Protein AF-A0A2T4CX45-F1 (afdb_monomer_lite)

Secondary structure (DSSP, 8-state):
-EEEEEE-B-TTTBTTTT--SHHHHHHHHT-S----BPBSEEEEESSSSSEEEE---TTHHHHHHH-GGG---SSSS--SEEEEE-S---HHHHTHHHHTTT-SS-EEEEE-HHHHHHHHTTS-HHHHHHTTT-EEEEEPPSS---B--TTSTT--B-

pLDDT: mean 98.05, std 1.22, range [88.88, 98.88]

Sequence (158 aa):
MHIHVMGSGAGGGFPQWNCNCNNCKGVREGTVKASRRTQSSIAISSDGVDWILFNASPDIKKQMDDFPALQPAREVRDTAIKAILITDAQIDHVTGLLTLREHNKPWDIYCTEAVHDDLTTGFPVFNILGHFRGINWHEIKTDLESFTIPAAPGLIFT

Organism: NCBI:txid624146

InterPro domains:
  IPR001279 Metallo-beta-lactamase [PF12706] (51-151)
  IPR011842 Coenzyme PQQ biosynthesis protein B [MF_00653] (1-158)
  IPR036866 Ribonuclease Z/Hydroxyacylglutathione hydrolase-like [G3DSA:3.60.15.10] (1-158)
  IPR036866 Ribonuclease Z/Hydroxyacylglutathione hydrolase-like [SSF56281] (1-151)

Foldseek 3Di:
DDKAWLWDAAPQWAPRPPDCPPRNVCVVVVNDPDDTTAHGKMWDAQPLQATEIEFQFPCNVVSCVVPVSQPPPPDPDDGSYQAYEYEAQDCGRHVNLVVVLQHPAAHAYEEAPVNCVCCCPVVVVQVVSVVGRGHDYDHDDPPPDWDDDPRHPPDIHD

Structure (mmCIF, N/CA/C/O backbone):
data_AF-A0A2T4CX45-F1
#
_entry.id   AF-A0A2T4CX45-F1
#
loop_
_atom_site.group_PDB
_atom_site.id
_atom_site.type_symbol
_atom_site.label_atom_id
_atom_site.label_alt_id
_atom_site.label_comp_id
_atom_site.label_asym_id
_atom_site.label_entity_id
_atom_site.label_seq_id
_atom_site.pdbx_PDB_ins_code
_atom_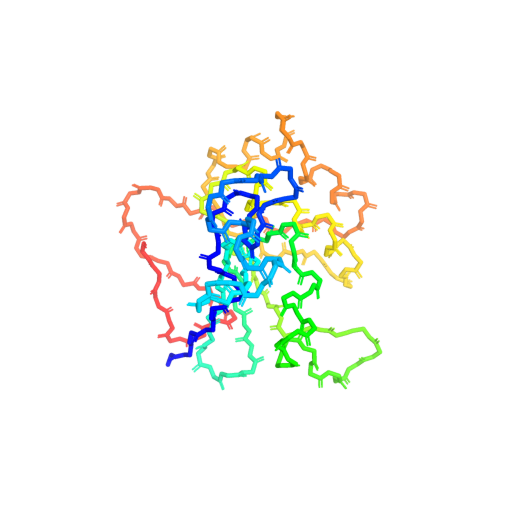site.Cartn_x
_atom_site.Cartn_y
_atom_site.Cartn_z
_atom_site.occupancy
_atom_site.B_iso_or_equiv
_atom_site.auth_seq_id
_atom_site.auth_comp_id
_atom_site.auth_asym_id
_atom_site.auth_atom_id
_atom_site.pdbx_PDB_model_num
ATOM 1 N N . MET A 1 1 ? -11.058 -13.580 -6.869 1.00 95.00 1 MET A N 1
ATOM 2 C CA . MET A 1 1 ? -10.428 -12.295 -6.502 1.00 95.00 1 MET A CA 1
ATOM 3 C C . MET A 1 1 ? -10.758 -11.990 -5.055 1.00 95.00 1 MET A C 1
ATOM 5 O O . MET A 1 1 ? -11.932 -11.874 -4.716 1.00 95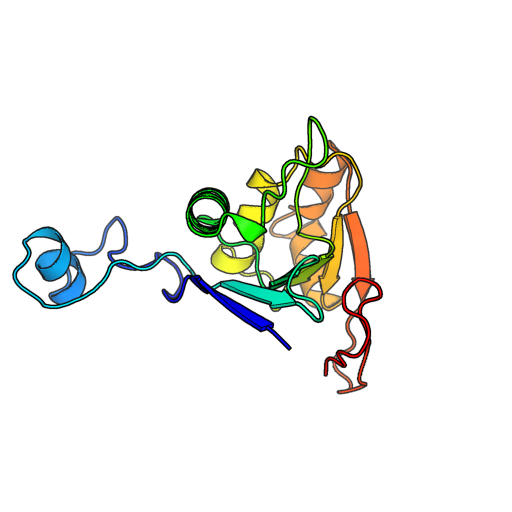.00 1 MET A O 1
ATOM 9 N N . HIS A 1 2 ? -9.729 -11.891 -4.223 1.00 98.12 2 HIS A N 1
ATOM 10 C CA . HIS A 1 2 ? -9.815 -11.485 -2.827 1.00 98.12 2 HIS A CA 1
ATOM 11 C C . HIS A 1 2 ? -9.322 -10.049 -2.697 1.00 98.12 2 HIS A C 1
ATOM 13 O O . HIS A 1 2 ? -8.316 -9.691 -3.304 1.00 98.12 2 HIS A O 1
ATOM 19 N N . ILE A 1 3 ? -10.023 -9.247 -1.900 1.00 98.44 3 ILE A N 1
ATOM 20 C CA . ILE A 1 3 ? -9.623 -7.882 -1.562 1.00 98.44 3 ILE A CA 1
ATOM 21 C C . ILE A 1 3 ? -9.683 -7.762 -0.044 1.00 98.44 3 ILE A C 1
ATOM 23 O O . ILE A 1 3 ? -10.710 -8.065 0.565 1.00 98.44 3 ILE A O 1
ATOM 27 N N . HIS A 1 4 ? -8.587 -7.317 0.556 1.00 98.69 4 HIS A N 1
ATOM 28 C CA . HIS A 1 4 ? -8.503 -7.005 1.972 1.00 98.69 4 HIS A CA 1
ATOM 29 C C . HIS A 1 4 ? -8.200 -5.518 2.150 1.00 98.69 4 HIS A C 1
ATOM 31 O O . HIS A 1 4 ? -7.247 -4.997 1.574 1.00 98.69 4 HIS A O 1
ATOM 37 N N . VAL A 1 5 ? -9.004 -4.829 2.958 1.00 98.81 5 VAL A N 1
ATOM 38 C CA . VAL A 1 5 ? -8.773 -3.420 3.294 1.00 98.81 5 VAL A CA 1
ATOM 39 C C . VAL A 1 5 ? -7.808 -3.356 4.474 1.00 98.81 5 VAL A C 1
ATOM 41 O O . VAL A 1 5 ? -8.224 -3.542 5.614 1.00 98.81 5 VAL A O 1
ATOM 44 N N . MET A 1 6 ? -6.532 -3.087 4.191 1.00 98.62 6 MET A N 1
ATOM 45 C CA . MET A 1 6 ? -5.471 -2.975 5.201 1.00 98.62 6 MET A CA 1
ATOM 46 C C . MET A 1 6 ? -5.653 -1.713 6.057 1.00 98.62 6 MET A C 1
ATOM 48 O O . MET A 1 6 ? -5.415 -1.716 7.265 1.00 98.62 6 MET A O 1
ATOM 52 N N . GLY A 1 7 ? -6.100 -0.624 5.429 1.00 98.69 7 GLY A N 1
ATOM 53 C CA . GLY A 1 7 ? -6.413 0.635 6.090 1.00 98.69 7 GLY A CA 1
ATOM 54 C C . GLY A 1 7 ? -7.388 1.477 5.280 1.00 98.69 7 GLY A C 1
ATOM 55 O O . GLY A 1 7 ? -7.509 1.336 4.067 1.00 98.69 7 GLY A O 1
ATOM 56 N N . SER A 1 8 ? -8.142 2.324 5.977 1.00 98.69 8 SER A N 1
ATOM 57 C CA . SER A 1 8 ? -9.267 3.081 5.399 1.00 98.69 8 SER A CA 1
ATOM 58 C C . SER A 1 8 ? -9.367 4.525 5.899 1.00 98.69 8 SER A C 1
ATOM 60 O O . SER A 1 8 ? -10.376 5.191 5.677 1.00 98.69 8 SER A O 1
ATOM 62 N N . GLY A 1 9 ? -8.350 5.015 6.609 1.00 98.19 9 GLY A N 1
ATOM 63 C CA . GLY A 1 9 ? -8.168 6.439 6.877 1.00 98.19 9 GLY A CA 1
ATOM 64 C C . GLY A 1 9 ? -7.400 7.109 5.737 1.00 98.19 9 GLY A C 1
ATOM 65 O O . GLY A 1 9 ? -6.587 6.468 5.082 1.00 98.19 9 GLY A O 1
ATOM 66 N N . ALA A 1 10 ? -7.630 8.400 5.513 1.00 97.81 10 ALA A N 1
ATOM 67 C CA . ALA A 1 10 ? -6.748 9.214 4.671 1.00 97.81 10 ALA A CA 1
ATOM 68 C C . ALA A 1 10 ? -5.400 9.471 5.384 1.00 97.81 10 ALA A C 1
ATOM 70 O O . ALA A 1 10 ? -5.151 8.909 6.457 1.00 97.81 10 ALA A O 1
ATOM 71 N N . GLY A 1 11 ? -4.556 10.349 4.834 1.00 97.88 11 GLY A N 1
ATOM 72 C CA . GLY A 1 11 ? -3.347 10.831 5.502 1.00 97.88 11 GLY A CA 1
ATOM 73 C C . GLY A 1 11 ? -3.604 11.243 6.959 1.00 97.88 11 GLY A C 1
ATOM 74 O O . GLY A 1 11 ? -4.532 11.994 7.259 1.00 97.88 11 GLY A O 1
ATOM 75 N N . GLY A 1 12 ? -2.801 10.701 7.879 1.00 97.75 12 GLY A N 1
ATOM 76 C CA . GLY A 1 12 ? -2.940 10.896 9.326 1.00 97.75 12 GLY A CA 1
ATOM 77 C C . GLY A 1 12 ? -3.814 9.866 10.052 1.00 97.75 12 GLY A C 1
ATOM 78 O O . GLY A 1 12 ? -3.738 9.788 11.280 1.00 97.75 12 GLY A O 1
ATOM 79 N N . GLY A 1 13 ? -4.603 9.061 9.333 1.00 98.50 13 GLY A N 1
ATOM 80 C CA . GLY A 1 13 ? -5.438 8.007 9.910 1.00 98.50 13 GLY A CA 1
ATOM 81 C C . GLY A 1 13 ? -6.607 8.535 10.752 1.00 98.50 13 GLY A C 1
ATOM 82 O O . GLY A 1 13 ? -6.997 9.702 10.688 1.00 98.50 13 GLY A O 1
ATOM 83 N N . PHE A 1 14 ? -7.210 7.658 11.557 1.00 98.69 14 PHE A N 1
ATOM 84 C CA . PHE A 1 14 ? -8.294 8.030 12.465 1.00 98.69 14 PHE A CA 1
ATOM 85 C C . PHE A 1 14 ? -8.231 7.248 13.791 1.00 98.69 14 PHE A C 1
ATOM 87 O O . PHE A 1 14 ? -8.358 6.024 13.784 1.00 98.69 14 PHE A O 1
ATOM 94 N N . PRO A 1 15 ? -8.119 7.916 14.953 1.00 98.44 15 PRO A N 1
ATOM 95 C CA . PRO A 1 15 ? -7.930 9.356 15.123 1.00 98.44 15 PRO A CA 1
ATOM 96 C C . PRO A 1 15 ? -6.533 9.806 14.674 1.00 98.44 15 PRO A C 1
ATOM 98 O O . PRO A 1 15 ? -5.548 9.151 14.999 1.00 98.44 15 PRO A O 1
ATOM 101 N N . GLN A 1 16 ? -6.442 10.960 14.011 1.00 98.75 16 GLN A N 1
ATOM 102 C CA . GLN A 1 16 ? -5.149 11.549 13.662 1.00 98.75 16 GLN A CA 1
ATOM 103 C C . GLN A 1 16 ? -4.416 12.045 14.914 1.00 98.75 16 GLN A C 1
ATOM 105 O O . GLN A 1 16 ? -5.033 12.629 15.811 1.00 98.75 16 GLN A O 1
ATOM 110 N N . TRP A 1 17 ? -3.099 11.824 14.967 1.00 98.56 17 TRP A N 1
ATOM 111 C CA . TRP A 1 17 ? -2.268 11.980 16.171 1.00 98.56 17 TRP A CA 1
ATOM 112 C C . TRP A 1 17 ? -2.435 13.332 16.888 1.00 98.56 17 TRP A C 1
ATOM 114 O O . TRP A 1 17 ? -2.555 13.357 18.111 1.00 98.56 17 TRP A O 1
ATOM 124 N N . ASN A 1 18 ? -2.534 14.433 16.137 1.00 98.56 18 ASN A N 1
ATOM 125 C CA . ASN A 1 18 ? -2.670 15.803 16.647 1.00 98.56 18 ASN A CA 1
ATOM 126 C C . ASN A 1 18 ? -4.076 16.411 16.483 1.00 98.56 18 ASN A C 1
ATOM 128 O O . ASN A 1 18 ? -4.264 17.600 16.733 1.00 98.56 18 ASN A O 1
ATOM 132 N N . CYS A 1 19 ? -5.074 15.637 16.051 1.00 98.75 19 CYS A N 1
ATOM 133 C CA . CYS A 1 19 ? -6.413 16.162 15.791 1.00 98.75 19 CYS A CA 1
ATOM 134 C C . CYS A 1 19 ? -7.334 15.998 17.006 1.00 98.75 19 CYS A C 1
ATOM 136 O O . CYS A 1 19 ? -7.463 14.898 17.543 1.00 98.75 19 CYS A O 1
ATOM 138 N N . ASN A 1 20 ? -8.034 17.067 17.398 1.00 98.62 20 ASN A N 1
ATOM 139 C CA . ASN A 1 20 ? -9.053 17.071 18.458 1.00 98.62 20 ASN A CA 1
ATOM 140 C C . ASN A 1 20 ? -10.441 17.495 17.952 1.00 98.62 20 ASN A C 1
ATOM 142 O O . ASN A 1 20 ? -11.266 17.966 18.732 1.00 98.62 20 ASN A O 1
ATOM 146 N N . CYS A 1 21 ? -10.722 17.326 16.655 1.00 98.69 21 CYS A N 1
ATOM 147 C CA . CYS A 1 21 ? -12.080 17.506 16.139 1.00 98.69 21 CYS A CA 1
ATOM 148 C C . CYS A 1 21 ? -13.062 16.541 16.830 1.00 98.69 21 CYS A C 1
ATOM 150 O O . CYS A 1 21 ? -12.643 15.543 17.425 1.00 98.69 21 CYS A O 1
ATOM 152 N N . ASN A 1 22 ? -14.367 16.795 16.700 1.00 98.56 22 ASN A N 1
ATOM 153 C CA . ASN A 1 22 ? -15.416 16.013 17.370 1.00 98.56 22 ASN A CA 1
ATOM 154 C C . ASN A 1 22 ? -15.257 14.494 17.183 1.00 98.56 22 ASN A C 1
ATOM 156 O O . ASN A 1 22 ? -15.386 13.746 18.147 1.00 98.56 22 ASN A O 1
ATOM 160 N N . ASN A 1 23 ? -14.886 14.037 15.983 1.00 98.62 23 ASN A N 1
ATOM 161 C CA . ASN A 1 23 ? -14.686 12.612 15.713 1.00 98.62 23 ASN A CA 1
ATOM 162 C C . ASN A 1 23 ? -13.445 12.051 16.426 1.00 98.62 23 ASN A C 1
ATOM 164 O O . ASN A 1 23 ? -13.521 11.000 17.059 1.00 98.62 23 ASN A O 1
ATOM 168 N N . CYS A 1 24 ? -12.296 12.735 16.336 1.00 98.75 24 CYS A N 1
ATOM 169 C CA . CYS A 1 24 ? -11.043 12.255 16.930 1.00 98.75 24 CYS A CA 1
ATOM 170 C C . CYS A 1 24 ? -11.070 12.325 18.460 1.00 98.75 24 CYS A C 1
ATOM 172 O O . CYS A 1 24 ? -10.635 11.389 19.127 1.00 98.75 24 CYS A O 1
ATOM 174 N N . LYS A 1 25 ? -11.606 13.411 19.029 1.00 98.75 25 LYS A N 1
ATOM 175 C CA . LYS A 1 25 ? -11.834 13.521 20.473 1.00 98.75 25 LYS A CA 1
ATOM 176 C C . LYS A 1 25 ? -12.836 12.461 20.931 1.00 98.75 25 LYS A C 1
ATOM 178 O O . LYS A 1 25 ? -12.538 11.699 21.846 1.00 98.75 25 LYS A O 1
ATOM 183 N N . GLY A 1 26 ? -13.959 12.336 20.227 1.00 98.69 26 GLY A N 1
ATOM 184 C CA . GLY A 1 26 ? -15.014 11.408 20.602 1.00 98.69 26 GLY A CA 1
ATOM 185 C C . GLY A 1 26 ? -14.587 9.943 20.591 1.00 98.69 26 GLY A C 1
ATOM 186 O O . GLY A 1 26 ? -14.957 9.198 21.493 1.00 98.69 26 GLY A O 1
ATOM 187 N N . VAL A 1 27 ? -13.774 9.507 19.618 1.00 98.56 27 VAL A N 1
ATOM 188 C CA . VAL A 1 27 ? -13.287 8.113 19.583 1.00 98.56 27 VAL A CA 1
ATOM 189 C C . VAL A 1 27 ? -12.232 7.839 20.662 1.00 98.56 27 VAL A C 1
ATOM 191 O O . VAL A 1 27 ? -12.070 6.696 21.084 1.00 98.56 27 VAL A O 1
ATOM 194 N N . ARG A 1 28 ? -11.511 8.870 21.132 1.00 98.44 28 ARG A N 1
ATOM 195 C CA . ARG A 1 28 ? -10.610 8.745 22.290 1.00 98.44 28 ARG A CA 1
ATOM 196 C C . ARG A 1 28 ? -11.387 8.655 23.601 1.00 98.44 28 ARG A C 1
ATOM 198 O O . ARG A 1 28 ? -11.035 7.835 24.438 1.00 98.44 28 ARG A O 1
ATOM 205 N N . GLU A 1 29 ? -12.427 9.469 23.759 1.00 98.44 29 GLU A N 1
ATOM 206 C CA . GLU A 1 29 ? -13.255 9.531 24.973 1.00 98.44 29 GLU A CA 1
ATOM 207 C C . GLU A 1 29 ? -14.355 8.458 25.020 1.00 98.44 29 GLU A C 1
ATOM 209 O O . GLU A 1 29 ? -15.023 8.304 26.038 1.00 98.44 29 GLU A O 1
ATOM 214 N N . GLY A 1 30 ? -14.570 7.719 23.928 1.00 98.31 30 GLY A N 1
ATOM 215 C CA . GLY A 1 30 ? -15.641 6.725 23.825 1.00 98.31 30 GLY A CA 1
ATOM 216 C C . GLY A 1 30 ? -17.044 7.332 23.698 1.00 98.31 30 GLY A C 1
ATOM 217 O O . GLY A 1 30 ? -18.030 6.644 23.945 1.00 98.31 30 GLY A O 1
ATOM 218 N N . THR A 1 31 ? -17.154 8.606 23.312 1.00 98.62 31 THR A N 1
ATOM 219 C CA . THR A 1 31 ? -18.431 9.337 23.212 1.00 98.62 31 THR A CA 1
ATOM 220 C C . THR A 1 31 ? -19.073 9.272 21.825 1.00 98.62 31 THR A C 1
ATOM 222 O O . THR A 1 31 ? -20.220 9.683 21.659 1.00 98.62 31 THR A O 1
ATOM 225 N N . VAL A 1 32 ? -18.374 8.721 20.826 1.00 98.31 32 VAL A N 1
ATOM 226 C CA . VAL A 1 32 ? -18.924 8.450 19.487 1.00 98.31 32 VAL A CA 1
ATOM 227 C C . VAL A 1 32 ? -18.780 6.975 19.124 1.00 98.31 32 VAL A C 1
ATOM 229 O O . VAL A 1 32 ? -17.775 6.335 19.435 1.00 98.31 32 VAL A O 1
ATOM 232 N N . LYS A 1 33 ? -19.764 6.435 18.399 1.00 98.25 33 LYS A N 1
ATOM 233 C CA . LYS A 1 33 ? -19.713 5.075 17.848 1.00 98.25 33 LYS A CA 1
ATOM 234 C C . LYS A 1 33 ? -18.897 5.063 16.551 1.00 98.25 33 LYS A C 1
ATOM 236 O O . LYS A 1 33 ? -19.456 5.123 15.459 1.00 98.25 33 LYS A O 1
ATOM 241 N N . ALA A 1 34 ? -17.575 4.998 16.676 1.00 97.88 34 ALA A N 1
ATOM 242 C CA . ALA A 1 34 ? -16.652 4.938 15.545 1.00 97.88 34 ALA A CA 1
ATOM 243 C C . ALA A 1 34 ? -15.509 3.941 15.795 1.00 97.88 34 ALA A C 1
ATOM 245 O O . ALA A 1 34 ? -15.160 3.648 16.935 1.00 97.88 34 ALA A O 1
ATOM 246 N N . SER A 1 35 ? -14.906 3.446 14.716 1.00 98.00 35 SER A N 1
ATOM 247 C CA . SER A 1 35 ? -13.762 2.523 14.754 1.00 98.00 35 SER A CA 1
ATOM 248 C C . SER A 1 35 ? -12.497 3.229 14.290 1.00 98.00 35 SER A C 1
ATOM 250 O O . SER A 1 35 ? -12.539 3.972 13.308 1.00 98.00 35 SER A O 1
ATOM 252 N N . ARG A 1 36 ? -11.376 2.977 14.969 1.00 98.38 36 ARG A N 1
ATOM 253 C CA . ARG A 1 36 ? -10.057 3.487 14.574 1.00 98.38 36 ARG A CA 1
ATOM 254 C C . ARG A 1 36 ? -9.638 2.909 13.218 1.00 98.38 36 ARG A C 1
ATOM 256 O O . ARG A 1 36 ? -10.026 1.789 12.895 1.00 98.38 36 ARG A O 1
ATOM 263 N N . ARG A 1 37 ? -8.879 3.670 12.429 1.00 98.75 37 ARG A N 1
ATOM 264 C CA . ARG A 1 37 ? -8.428 3.305 11.080 1.00 98.75 37 ARG A CA 1
ATOM 265 C C . ARG A 1 37 ? -6.983 3.734 10.866 1.00 98.75 37 ARG A C 1
ATOM 267 O O . ARG A 1 37 ? -6.639 4.885 11.131 1.00 98.75 37 ARG A O 1
ATOM 274 N N . THR A 1 38 ? -6.185 2.808 10.359 1.00 98.81 38 THR A N 1
ATOM 275 C CA . THR A 1 38 ? -4.877 3.069 9.751 1.00 98.81 38 THR A CA 1
ATOM 276 C C . THR A 1 38 ? -5.050 3.729 8.381 1.00 98.81 38 THR A C 1
ATOM 278 O O . THR A 1 38 ? -6.155 3.736 7.822 1.00 98.81 38 THR A O 1
ATOM 281 N N . GLN A 1 39 ? -3.970 4.303 7.864 1.00 98.88 39 GLN A N 1
ATOM 282 C CA . GLN A 1 39 ? -3.914 4.998 6.581 1.00 98.88 39 GLN A CA 1
ATOM 283 C C . GLN A 1 39 ? -4.173 4.069 5.384 1.00 98.88 39 GLN A C 1
ATOM 285 O O . GLN A 1 39 ? -3.999 2.855 5.466 1.00 98.88 39 GLN A O 1
ATOM 290 N N . SER A 1 40 ? -4.637 4.653 4.282 1.00 98.69 40 SER A N 1
ATOM 291 C CA . SER A 1 40 ? -5.175 3.958 3.112 1.00 98.69 40 SER A CA 1
ATOM 292 C C . SER A 1 40 ? -4.191 2.938 2.526 1.00 98.69 40 SER A C 1
ATOM 294 O O . SER A 1 40 ? -3.037 3.255 2.238 1.00 98.69 40 SER A O 1
ATOM 296 N N . SER A 1 41 ? -4.655 1.693 2.399 1.00 98.88 41 SER A N 1
ATOM 297 C CA . SER A 1 41 ? -3.956 0.597 1.725 1.00 98.88 41 SER A CA 1
ATOM 298 C C . SER A 1 41 ? -4.912 -0.586 1.553 1.00 98.88 41 SER A C 1
ATOM 300 O O . SER A 1 41 ? -5.793 -0.818 2.393 1.00 98.88 41 SER A O 1
ATOM 302 N N . ILE A 1 42 ? -4.735 -1.357 0.481 1.00 98.88 42 ILE A N 1
ATOM 303 C CA . ILE A 1 42 ? -5.435 -2.629 0.269 1.00 98.88 42 ILE A CA 1
ATOM 304 C C . ILE A 1 42 ? -4.443 -3.719 -0.133 1.00 98.88 42 ILE A C 1
ATOM 306 O O . ILE A 1 42 ? -3.372 -3.437 -0.662 1.00 98.88 42 ILE A O 1
ATOM 310 N N . ALA A 1 43 ? -4.817 -4.974 0.086 1.00 98.81 43 ALA A N 1
ATOM 311 C CA . ALA A 1 43 ? -4.126 -6.127 -0.468 1.00 98.81 43 ALA A CA 1
ATOM 312 C C . ALA A 1 43 ? -5.091 -6.903 -1.369 1.00 98.81 43 ALA A C 1
ATOM 314 O O . ALA A 1 43 ? -6.240 -7.148 -0.991 1.00 98.81 43 ALA A O 1
ATOM 315 N N . ILE A 1 44 ? -4.633 -7.291 -2.557 1.00 98.56 44 ILE A N 1
ATOM 316 C CA . ILE A 1 44 ? -5.418 -8.069 -3.520 1.00 98.56 44 ILE A CA 1
ATOM 317 C C . ILE A 1 44 ? -4.729 -9.403 -3.767 1.00 98.56 44 ILE A C 1
ATOM 319 O O . ILE A 1 44 ? -3.509 -9.463 -3.881 1.00 98.56 44 ILE A O 1
ATOM 323 N N . SER A 1 45 ? -5.510 -10.472 -3.875 1.00 98.56 45 SER A N 1
ATOM 324 C CA . SER A 1 45 ? -4.995 -11.798 -4.198 1.00 98.56 45 SER A CA 1
ATOM 325 C C . SER A 1 45 ? -5.906 -12.538 -5.176 1.00 98.56 45 SER A C 1
ATOM 327 O O . SER A 1 45 ? -7.135 -12.385 -5.169 1.00 98.56 45 SER A O 1
ATOM 329 N N . SER A 1 46 ? -5.294 -13.347 -6.038 1.00 97.94 46 SER A N 1
ATOM 330 C CA . SER A 1 46 ? -6.012 -14.245 -6.947 1.00 97.94 46 SER A CA 1
ATOM 331 C C . SER A 1 46 ? -6.448 -15.543 -6.254 1.00 97.94 46 SER A C 1
ATOM 333 O O . SER A 1 46 ? -7.524 -16.055 -6.563 1.00 97.94 46 SER A O 1
ATOM 335 N N . ASP A 1 47 ? -5.667 -16.005 -5.273 1.00 97.19 47 ASP A N 1
ATOM 336 C CA . ASP A 1 47 ? -5.734 -17.342 -4.669 1.00 97.19 47 ASP A CA 1
ATOM 337 C C . ASP A 1 47 ? -5.863 -17.334 -3.131 1.00 97.19 47 ASP A C 1
ATOM 339 O O . ASP A 1 47 ? -6.048 -18.380 -2.513 1.00 97.19 47 ASP A O 1
ATOM 343 N N . GLY A 1 48 ? -5.782 -16.158 -2.503 1.00 97.50 48 GLY A N 1
ATOM 344 C CA . GLY A 1 48 ? -5.796 -15.976 -1.051 1.00 97.50 48 GLY A CA 1
ATOM 345 C C . GLY A 1 48 ? -4.459 -16.271 -0.361 1.00 97.50 48 GLY A C 1
ATOM 346 O O . GLY A 1 48 ? -4.375 -16.123 0.860 1.00 97.50 48 GLY A O 1
ATOM 347 N N . VAL A 1 49 ? -3.422 -16.658 -1.111 1.00 97.31 49 VAL A N 1
ATOM 348 C CA . VAL A 1 49 ? -2.102 -17.044 -0.594 1.00 97.31 49 VAL A CA 1
ATOM 349 C C . VAL A 1 49 ? -1.063 -15.993 -0.932 1.00 97.31 49 VAL A C 1
ATOM 351 O O . VAL A 1 49 ? -0.355 -15.558 -0.032 1.00 97.31 49 VAL A O 1
ATOM 354 N N . ASP A 1 50 ? -0.987 -15.563 -2.187 1.00 98.19 50 ASP A N 1
ATOM 355 C CA . ASP A 1 50 ? -0.020 -14.567 -2.641 1.00 98.19 50 ASP A CA 1
ATOM 356 C C . ASP A 1 50 ? -0.724 -13.228 -2.887 1.00 98.19 50 ASP A C 1
ATOM 358 O O . ASP A 1 50 ? -1.776 -13.157 -3.530 1.00 98.19 50 ASP A O 1
ATOM 362 N N . TRP A 1 51 ? -0.165 -12.153 -2.327 1.00 98.75 51 TRP A N 1
ATOM 363 C CA . TRP A 1 51 ? -0.836 -10.856 -2.234 1.00 98.75 51 TRP A CA 1
ATOM 364 C C . TRP A 1 51 ? -0.055 -9.752 -2.947 1.00 98.75 51 TRP A C 1
ATOM 366 O O . TRP A 1 51 ? 1.168 -9.651 -2.836 1.00 98.75 51 TRP A O 1
ATOM 376 N N . ILE A 1 52 ? -0.787 -8.886 -3.642 1.00 98.81 52 ILE A N 1
ATOM 377 C CA . ILE A 1 52 ? -0.307 -7.614 -4.178 1.00 98.81 52 ILE A CA 1
ATOM 378 C C . ILE A 1 52 ? -0.732 -6.518 -3.208 1.00 98.81 52 ILE A C 1
ATOM 380 O O . ILE A 1 52 ? -1.927 -6.357 -2.948 1.00 98.81 52 ILE A O 1
ATOM 384 N N . LEU A 1 53 ? 0.234 -5.782 -2.664 1.00 98.88 53 LEU A N 1
ATOM 385 C CA . LEU A 1 53 ? -0.037 -4.639 -1.796 1.00 98.88 53 LEU A CA 1
ATOM 386 C C . LEU A 1 53 ? -0.252 -3.389 -2.651 1.00 98.88 53 LEU A C 1
ATOM 388 O O . LEU A 1 53 ? 0.557 -3.103 -3.524 1.00 98.88 53 LEU A O 1
ATOM 392 N N . PHE A 1 54 ? -1.300 -2.626 -2.373 1.00 98.88 54 PHE A N 1
ATOM 393 C CA . PHE A 1 54 ? -1.541 -1.317 -2.969 1.00 98.88 54 PHE A CA 1
ATOM 394 C C . PHE A 1 54 ? -1.258 -0.257 -1.920 1.00 98.88 54 PHE A C 1
ATOM 396 O O . PHE A 1 54 ? -1.955 -0.214 -0.901 1.00 98.88 54 PHE A O 1
ATOM 403 N N . ASN A 1 55 ? -0.264 0.586 -2.200 1.00 98.88 55 ASN A N 1
ATOM 404 C CA . ASN A 1 55 ? 0.269 1.615 -1.313 1.00 98.88 55 ASN A CA 1
ATOM 405 C C . ASN A 1 55 ? 0.816 1.039 0.008 1.00 98.88 55 ASN A C 1
ATOM 407 O O . ASN A 1 55 ? 0.154 0.308 0.746 1.00 98.88 55 ASN A O 1
ATOM 411 N N . ALA A 1 56 ? 2.057 1.383 0.336 1.00 98.81 56 ALA A N 1
ATOM 412 C CA . ALA A 1 56 ? 2.698 0.997 1.585 1.00 98.81 56 ALA A CA 1
ATOM 413 C C . ALA A 1 56 ? 2.583 2.152 2.587 1.00 98.81 56 ALA A C 1
ATOM 415 O O . ALA A 1 56 ? 3.430 3.046 2.641 1.00 98.81 56 ALA A O 1
ATOM 416 N N . SER A 1 57 ? 1.516 2.135 3.387 1.00 98.81 57 SER A N 1
ATOM 417 C CA . SER A 1 57 ? 1.244 3.213 4.339 1.00 98.81 57 SER A CA 1
ATOM 418 C C . SER A 1 57 ? 2.252 3.269 5.503 1.00 98.81 57 SER A C 1
ATOM 420 O O . SER A 1 57 ? 2.882 2.255 5.817 1.00 98.81 57 SER A O 1
ATOM 422 N N . PRO A 1 58 ? 2.390 4.405 6.219 1.00 98.81 58 PRO A N 1
ATOM 423 C CA . PRO A 1 58 ? 3.179 4.476 7.454 1.00 98.81 58 PRO A CA 1
ATOM 424 C C . PRO A 1 58 ? 2.765 3.450 8.524 1.00 98.81 58 PRO A C 1
ATOM 426 O O . PRO A 1 58 ? 3.573 3.083 9.375 1.00 98.81 58 PRO A O 1
ATOM 429 N N . ASP A 1 59 ? 1.523 2.962 8.472 1.00 98.81 59 ASP A N 1
ATOM 430 C CA . ASP A 1 59 ? 0.974 1.989 9.415 1.00 98.81 59 ASP A CA 1
ATOM 431 C C . ASP A 1 59 ? 1.244 0.526 9.012 1.00 98.81 59 ASP A C 1
ATOM 433 O O . ASP A 1 59 ? 0.742 -0.388 9.672 1.00 98.81 59 ASP A O 1
ATOM 437 N N . ILE A 1 60 ? 2.022 0.271 7.949 1.00 98.81 60 ILE A N 1
ATOM 438 C CA . ILE A 1 60 ? 2.124 -1.051 7.305 1.00 98.81 60 ILE A CA 1
ATOM 439 C C . ILE A 1 60 ? 2.442 -2.192 8.276 1.00 98.81 60 ILE A C 1
ATOM 441 O O . ILE A 1 60 ? 1.861 -3.268 8.173 1.00 98.81 60 ILE A O 1
ATOM 445 N N . LYS A 1 61 ? 3.295 -1.962 9.284 1.00 98.44 61 LYS A N 1
ATOM 446 C CA . LYS A 1 61 ? 3.606 -2.995 10.282 1.00 98.44 61 LYS A CA 1
ATOM 447 C C . LYS A 1 61 ? 2.362 -3.419 11.065 1.00 98.44 61 LYS A C 1
ATOM 449 O O . LYS A 1 61 ? 2.122 -4.613 11.216 1.00 98.44 61 LYS A O 1
ATOM 454 N N . LYS A 1 62 ? 1.562 -2.455 11.531 1.00 98.50 62 LYS A N 1
ATOM 455 C CA . LYS A 1 62 ? 0.311 -2.726 12.253 1.00 98.50 62 LYS A CA 1
ATOM 456 C C . LYS A 1 62 ? -0.717 -3.385 11.341 1.00 98.50 62 LYS A C 1
ATOM 458 O O . LYS A 1 62 ? -1.411 -4.297 11.770 1.00 98.50 62 LYS A O 1
ATOM 463 N N . GLN A 1 63 ? -0.789 -2.936 10.091 1.00 98.81 63 GLN A N 1
ATOM 464 C CA . GLN A 1 63 ? -1.680 -3.505 9.084 1.00 98.81 63 GLN A CA 1
ATOM 465 C C . GLN A 1 63 ? -1.354 -4.981 8.813 1.00 98.81 63 GLN A C 1
ATOM 467 O O . GLN A 1 63 ? -2.258 -5.809 8.773 1.00 98.81 63 GLN A O 1
ATOM 472 N N . MET A 1 64 ? -0.071 -5.330 8.693 1.00 98.50 64 MET A N 1
ATOM 473 C CA . MET A 1 64 ? 0.369 -6.722 8.554 1.00 98.50 64 MET A CA 1
ATOM 474 C C . MET A 1 64 ? 0.093 -7.553 9.813 1.00 98.50 64 MET A C 1
ATOM 476 O O . MET A 1 64 ? -0.314 -8.704 9.693 1.00 98.50 64 MET A O 1
ATOM 480 N N . ASP A 1 65 ? 0.269 -6.982 11.009 1.00 98.12 65 ASP A N 1
ATOM 481 C CA . ASP A 1 65 ? -0.044 -7.673 12.271 1.00 98.12 65 ASP A CA 1
ATOM 482 C C . ASP A 1 65 ? -1.542 -7.998 12.401 1.00 98.12 65 ASP A C 1
ATOM 484 O O . ASP A 1 65 ? -1.907 -9.047 12.933 1.00 98.12 65 ASP A O 1
ATOM 488 N N . ASP A 1 66 ? -2.408 -7.123 11.884 1.00 98.31 66 ASP A N 1
ATOM 489 C CA . ASP A 1 66 ? -3.864 -7.312 11.881 1.00 98.31 66 ASP A CA 1
ATOM 490 C C . ASP A 1 66 ? -4.358 -8.250 10.774 1.00 98.31 66 ASP A C 1
ATOM 492 O O . ASP A 1 66 ? -5.502 -8.710 10.824 1.00 98.31 66 ASP A O 1
ATOM 496 N N . PHE A 1 67 ? -3.506 -8.561 9.792 1.00 98.50 67 PHE A N 1
ATOM 497 C CA . PHE A 1 67 ? -3.830 -9.468 8.701 1.00 98.50 67 PHE A CA 1
ATOM 498 C C . PHE A 1 67 ? -2.808 -10.612 8.590 1.00 98.50 67 PHE A C 1
ATOM 500 O O . PHE A 1 67 ? -1.923 -10.586 7.729 1.00 98.50 67 PHE A O 1
ATOM 507 N N . PRO A 1 68 ? -2.958 -11.672 9.415 1.00 97.25 68 PRO A N 1
ATOM 508 C CA . PRO A 1 68 ? -1.992 -12.769 9.503 1.00 97.25 68 PRO A CA 1
ATOM 509 C C . PRO A 1 68 ? -1.698 -13.490 8.183 1.00 97.25 68 PRO A C 1
ATOM 511 O O . PRO A 1 68 ? -0.639 -14.094 8.050 1.00 97.25 68 PRO A O 1
ATOM 514 N N . ALA A 1 69 ? -2.587 -13.407 7.185 1.00 97.75 69 ALA A N 1
ATOM 515 C CA . ALA A 1 69 ? -2.345 -13.983 5.862 1.00 97.75 69 ALA A CA 1
ATOM 516 C C . ALA A 1 69 ? -1.090 -13.409 5.178 1.00 97.75 69 ALA A C 1
ATOM 518 O O . ALA A 1 69 ? -0.500 -14.088 4.344 1.00 97.75 69 ALA A O 1
ATOM 519 N N . LEU A 1 70 ? -0.636 -12.200 5.549 1.00 98.25 70 LEU A N 1
ATOM 520 C CA . LEU A 1 70 ? 0.614 -11.626 5.037 1.00 98.25 70 LEU A CA 1
ATOM 521 C C . LEU A 1 70 ? 1.884 -12.220 5.659 1.00 98.25 70 LEU A C 1
ATOM 523 O O . LEU A 1 70 ? 2.978 -11.965 5.144 1.00 98.25 70 LEU A O 1
ATOM 527 N N . GLN A 1 71 ? 1.754 -13.026 6.715 1.00 98.06 71 GLN A N 1
ATOM 528 C CA . GLN A 1 71 ? 2.847 -13.761 7.345 1.00 98.06 71 GLN A CA 1
ATOM 529 C C . GLN A 1 71 ? 2.543 -15.270 7.367 1.00 98.06 71 GLN A C 1
ATOM 531 O O . GLN A 1 71 ? 2.119 -15.805 8.391 1.00 98.06 71 GLN A O 1
ATOM 536 N N . PRO A 1 72 ? 2.772 -15.982 6.249 1.00 97.62 72 PRO A N 1
ATOM 537 C CA . PRO A 1 72 ? 2.430 -17.396 6.136 1.00 97.62 72 PRO A CA 1
ATOM 538 C C . PRO A 1 72 ? 3.437 -18.333 6.826 1.00 97.62 72 PRO A C 1
ATOM 540 O O . PRO A 1 72 ? 3.190 -19.534 6.875 1.00 97.62 72 PRO A O 1
ATOM 543 N N . ALA A 1 73 ? 4.540 -17.803 7.374 1.00 97.69 73 ALA A N 1
ATOM 544 C CA . ALA A 1 73 ? 5.513 -18.538 8.188 1.00 97.69 73 ALA A CA 1
ATOM 545 C C . ALA A 1 73 ? 6.077 -19.812 7.525 1.00 97.69 73 ALA A C 1
ATOM 547 O O . ALA A 1 73 ? 6.310 -20.822 8.190 1.00 97.69 73 ALA A O 1
ATOM 548 N N . ARG A 1 74 ? 6.310 -19.767 6.207 1.00 97.38 74 ARG A N 1
ATOM 549 C CA . ARG A 1 74 ? 6.879 -20.887 5.436 1.00 97.38 74 ARG A CA 1
ATOM 550 C C . ARG A 1 74 ? 8.389 -21.011 5.646 1.00 97.38 74 ARG A C 1
ATOM 552 O O . ARG A 1 74 ? 8.933 -22.100 5.539 1.00 97.38 74 ARG A O 1
ATOM 559 N N . GLU A 1 75 ? 9.048 -19.895 5.956 1.00 97.38 75 GLU A N 1
ATOM 560 C CA . GLU A 1 75 ? 10.498 -19.763 6.119 1.00 97.38 75 GLU A CA 1
ATOM 561 C C . GLU A 1 75 ? 10.836 -18.848 7.308 1.00 97.38 75 GLU A C 1
ATOM 563 O O . GLU A 1 75 ? 9.993 -18.078 7.771 1.00 97.38 75 GLU A O 1
ATOM 568 N N . VAL A 1 76 ? 12.098 -18.859 7.768 1.00 97.50 76 VAL A N 1
ATOM 569 C CA . VAL A 1 76 ? 12.575 -17.985 8.871 1.00 97.50 76 VAL A CA 1
ATOM 570 C C . VAL A 1 76 ? 12.324 -16.496 8.585 1.00 97.50 76 VAL A C 1
ATOM 572 O O . VAL A 1 76 ? 12.060 -15.718 9.501 1.00 97.50 76 VAL A O 1
ATOM 575 N N . ARG A 1 77 ? 12.419 -16.087 7.314 1.00 97.38 77 ARG A N 1
ATOM 576 C CA . ARG A 1 77 ? 12.020 -14.758 6.836 1.00 97.38 77 ARG A CA 1
ATOM 577 C C . ARG A 1 77 ? 11.057 -14.934 5.678 1.00 97.38 77 ARG A C 1
ATOM 579 O O . ARG A 1 77 ? 11.477 -15.338 4.596 1.00 97.38 77 ARG A O 1
ATOM 586 N N . ASP A 1 78 ? 9.797 -14.605 5.914 1.00 97.81 78 ASP A N 1
ATOM 587 C CA . ASP A 1 78 ? 8.728 -14.818 4.950 1.00 97.81 78 ASP A CA 1
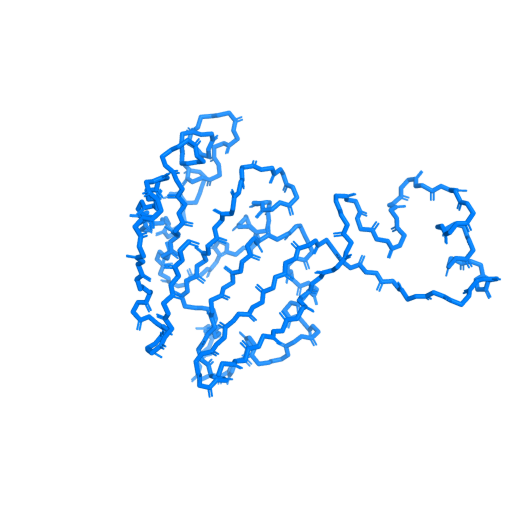ATOM 588 C C . ASP A 1 78 ? 7.725 -13.658 4.949 1.00 97.81 78 ASP A C 1
ATOM 590 O O . ASP A 1 78 ? 7.593 -12.905 5.918 1.00 97.81 78 ASP A O 1
ATOM 594 N N . THR A 1 79 ? 7.042 -13.511 3.821 1.00 98.56 79 THR A N 1
ATOM 595 C CA . THR A 1 79 ? 5.878 -12.653 3.629 1.00 98.56 79 THR A CA 1
ATOM 596 C C . THR A 1 79 ? 5.065 -13.155 2.438 1.00 98.56 79 THR A C 1
ATOM 598 O O . THR A 1 79 ? 5.593 -13.706 1.463 1.00 98.56 79 THR A O 1
ATOM 601 N N . ALA A 1 80 ? 3.751 -12.969 2.505 1.00 98.38 80 ALA A N 1
ATOM 602 C CA . ALA A 1 80 ? 2.863 -13.256 1.389 1.00 98.38 80 ALA A CA 1
ATOM 603 C C . ALA A 1 80 ? 2.807 -12.131 0.344 1.00 98.38 80 ALA A C 1
ATOM 605 O O . ALA A 1 80 ? 2.284 -12.351 -0.745 1.00 98.38 80 ALA A O 1
ATOM 606 N N . ILE A 1 81 ? 3.349 -10.945 0.646 1.00 98.69 81 ILE A N 1
ATOM 607 C CA . ILE A 1 81 ? 3.418 -9.844 -0.319 1.00 98.69 81 ILE A CA 1
ATOM 608 C C . ILE A 1 81 ? 4.406 -10.233 -1.422 1.00 98.69 81 ILE A C 1
ATOM 610 O O . ILE A 1 81 ? 5.578 -10.498 -1.149 1.00 98.69 81 ILE A O 1
ATOM 614 N N . LYS A 1 82 ? 3.936 -10.285 -2.670 1.00 98.50 82 LYS A N 1
ATOM 615 C CA . LYS A 1 82 ? 4.759 -10.661 -3.830 1.00 98.50 82 LYS A CA 1
ATOM 616 C C . LYS A 1 82 ? 5.122 -9.492 -4.732 1.00 98.50 82 LYS A C 1
ATOM 618 O O . LYS A 1 82 ? 6.173 -9.547 -5.358 1.00 98.50 82 LYS A O 1
ATOM 623 N N . ALA A 1 83 ? 4.296 -8.454 -4.763 1.00 98.69 83 ALA A N 1
ATOM 624 C CA . ALA A 1 83 ? 4.604 -7.183 -5.404 1.00 98.69 83 ALA A CA 1
ATOM 625 C C . ALA A 1 83 ? 3.856 -6.045 -4.703 1.00 98.69 83 ALA A C 1
ATOM 627 O O . ALA A 1 83 ? 2.904 -6.282 -3.947 1.00 98.69 83 ALA A O 1
ATOM 628 N N . ILE A 1 84 ? 4.295 -4.818 -4.966 1.00 98.88 84 ILE A N 1
ATOM 629 C CA . ILE A 1 84 ? 3.686 -3.598 -4.443 1.00 98.88 84 ILE A CA 1
ATOM 630 C C . ILE A 1 84 ? 3.320 -2.701 -5.626 1.00 98.88 84 ILE A C 1
ATOM 632 O O . ILE A 1 84 ? 4.168 -2.405 -6.461 1.00 98.88 84 ILE A O 1
ATOM 636 N N . LEU A 1 85 ? 2.070 -2.261 -5.697 1.00 98.81 85 LEU A N 1
ATOM 637 C CA . LEU A 1 85 ? 1.609 -1.241 -6.631 1.00 98.81 85 LEU A CA 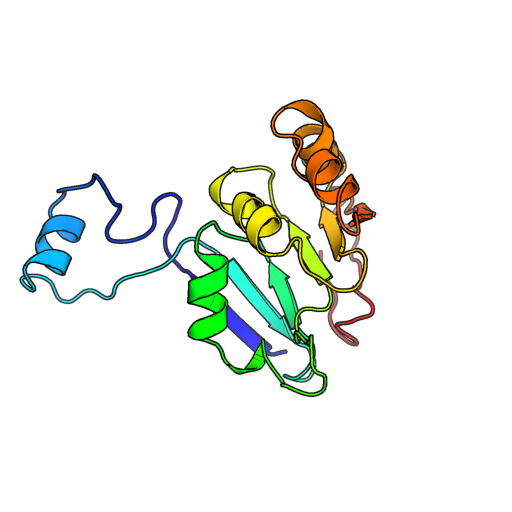1
ATOM 638 C C . LEU A 1 85 ? 1.479 0.085 -5.880 1.00 98.81 85 LEU A C 1
ATOM 640 O O . LEU A 1 85 ? 0.831 0.144 -4.834 1.00 98.81 85 LEU A O 1
ATOM 644 N N . ILE A 1 86 ? 2.098 1.140 -6.403 1.00 98.69 86 ILE A N 1
ATOM 645 C CA . ILE A 1 86 ? 2.046 2.489 -5.833 1.00 98.69 86 ILE A CA 1
ATOM 646 C C . ILE A 1 86 ? 1.250 3.390 -6.777 1.00 98.69 86 ILE A C 1
ATOM 648 O O . ILE A 1 86 ? 1.609 3.536 -7.945 1.00 98.69 86 ILE A O 1
ATOM 652 N N . THR A 1 87 ? 0.166 3.983 -6.273 1.00 98.12 87 THR A N 1
ATOM 653 C CA . THR A 1 87 ? -0.740 4.819 -7.080 1.00 98.12 87 THR A CA 1
ATOM 654 C C . THR A 1 87 ? -0.254 6.256 -7.240 1.00 98.12 87 THR A C 1
ATOM 656 O O . THR A 1 87 ? -0.584 6.910 -8.225 1.00 98.12 87 THR A O 1
ATOM 659 N N . ASP A 1 88 ? 0.521 6.749 -6.276 1.00 98.50 88 ASP A N 1
ATOM 660 C CA . ASP A 1 88 ? 1.052 8.108 -6.217 1.00 98.50 88 ASP A CA 1
ATOM 661 C C . ASP A 1 88 ? 2.246 8.172 -5.246 1.00 98.50 88 ASP A C 1
ATOM 663 O O . ASP A 1 88 ? 2.443 7.283 -4.418 1.00 98.50 88 ASP A O 1
ATOM 667 N N . ALA A 1 89 ? 3.060 9.226 -5.342 1.00 98.38 89 ALA A N 1
ATOM 668 C CA . ALA A 1 89 ? 4.259 9.399 -4.519 1.00 98.38 89 ALA A CA 1
ATOM 669 C C . ALA A 1 89 ? 3.991 10.085 -3.162 1.00 98.38 89 ALA A C 1
ATOM 671 O O . ALA A 1 89 ? 4.920 10.602 -2.532 1.00 98.38 89 ALA A O 1
ATOM 672 N N . GLN A 1 90 ? 2.737 10.138 -2.693 1.00 98.62 90 GLN A N 1
ATOM 673 C CA . GLN A 1 90 ? 2.428 10.815 -1.435 1.00 98.62 90 GLN A CA 1
ATOM 674 C C . GLN A 1 90 ? 3.034 10.067 -0.244 1.00 98.62 90 GLN A C 1
ATOM 676 O O . GLN A 1 90 ? 3.089 8.837 -0.195 1.00 98.62 90 GLN A O 1
ATOM 681 N N . ILE A 1 91 ? 3.482 10.829 0.759 1.00 98.62 91 ILE A N 1
ATOM 682 C CA . ILE A 1 91 ? 4.153 10.310 1.963 1.00 98.62 91 ILE A CA 1
ATOM 683 C C . ILE A 1 91 ? 3.331 9.197 2.630 1.00 98.62 91 ILE A C 1
ATOM 685 O O . ILE A 1 91 ? 3.892 8.201 3.094 1.00 98.62 91 ILE A O 1
ATOM 689 N N . ASP A 1 92 ? 2.010 9.334 2.667 1.00 98.50 92 ASP A N 1
ATOM 690 C CA . ASP A 1 92 ? 1.089 8.365 3.255 1.00 98.50 92 ASP A CA 1
ATOM 691 C C . ASP A 1 92 ? 0.917 7.063 2.467 1.00 98.50 92 ASP A C 1
ATOM 693 O O . ASP A 1 92 ? 0.392 6.106 3.036 1.00 98.50 92 ASP A O 1
ATOM 697 N N . HIS A 1 93 ? 1.395 6.988 1.227 1.00 98.88 93 HIS A N 1
ATOM 698 C CA . HIS A 1 93 ? 1.327 5.795 0.383 1.00 98.88 93 HIS A CA 1
ATOM 699 C C . HIS A 1 93 ? 2.681 5.121 0.135 1.00 98.88 93 HIS A C 1
ATOM 701 O O . HIS A 1 93 ? 2.708 3.989 -0.352 1.00 98.88 93 HIS A O 1
ATOM 707 N N . VAL A 1 94 ? 3.796 5.763 0.501 1.00 98.81 94 VAL A N 1
ATOM 708 C CA . VAL A 1 94 ? 5.146 5.230 0.226 1.00 98.81 94 VAL A CA 1
ATOM 709 C C . VAL A 1 94 ? 6.025 5.057 1.462 1.00 98.81 94 VAL A C 1
ATOM 711 O O . VAL A 1 94 ? 6.973 4.275 1.427 1.00 98.81 94 VAL A O 1
ATOM 714 N N . THR A 1 95 ? 5.732 5.732 2.579 1.00 98.81 95 THR A N 1
ATOM 715 C CA . THR A 1 95 ? 6.596 5.681 3.780 1.00 98.81 95 THR A CA 1
ATOM 716 C C . THR A 1 95 ? 6.758 4.265 4.334 1.00 98.81 95 THR A C 1
ATOM 718 O O . THR A 1 95 ? 7.830 3.913 4.829 1.00 98.81 95 THR A O 1
ATOM 721 N N . GLY A 1 96 ? 5.732 3.421 4.210 1.00 98.81 96 GLY A N 1
ATOM 722 C CA . GLY A 1 96 ? 5.778 2.026 4.640 1.00 98.81 96 GLY A CA 1
ATOM 723 C C . GLY A 1 96 ? 6.834 1.195 3.914 1.00 98.81 96 GLY A C 1
ATOM 724 O O . GLY A 1 96 ? 7.329 0.225 4.485 1.00 98.81 96 GLY A O 1
ATOM 725 N N . LEU A 1 97 ? 7.267 1.594 2.710 1.00 98.81 97 LEU A N 1
ATOM 726 C CA . LEU A 1 97 ? 8.362 0.926 2.000 1.00 98.81 97 LEU A CA 1
ATOM 727 C C . LEU A 1 97 ? 9.650 0.903 2.833 1.00 98.81 97 LEU A C 1
ATOM 729 O O . LEU A 1 97 ? 10.370 -0.095 2.834 1.00 98.81 97 LEU A O 1
ATOM 733 N N . LEU A 1 98 ? 9.909 1.961 3.610 1.00 98.75 98 LEU A N 1
ATOM 734 C CA . LEU A 1 98 ? 11.067 2.024 4.501 1.00 98.75 98 LEU A CA 1
ATOM 735 C C . LEU A 1 98 ? 10.982 0.978 5.618 1.00 98.75 98 LEU A C 1
ATOM 737 O O . LEU A 1 98 ? 12.007 0.444 6.035 1.00 98.75 98 LEU A O 1
ATOM 741 N N . THR A 1 99 ? 9.783 0.648 6.097 1.00 98.62 99 THR A N 1
ATOM 742 C CA . THR A 1 99 ? 9.557 -0.427 7.078 1.00 98.62 99 THR A CA 1
ATOM 743 C C . THR A 1 99 ? 9.751 -1.820 6.474 1.00 98.62 99 THR A C 1
ATOM 745 O O . THR A 1 99 ? 10.044 -2.756 7.207 1.00 98.62 99 THR A O 1
ATOM 748 N N . LEU A 1 100 ? 9.620 -1.963 5.152 1.00 98.50 100 LEU A N 1
ATOM 749 C CA . LEU A 1 100 ? 9.725 -3.237 4.432 1.00 98.50 100 LEU A CA 1
ATOM 750 C C . LEU A 1 100 ? 11.137 -3.527 3.881 1.00 98.50 100 LEU A C 1
ATOM 752 O O . LEU A 1 100 ? 11.329 -4.478 3.121 1.00 98.50 100 LEU A O 1
ATOM 756 N N . ARG A 1 101 ? 12.143 -2.722 4.241 1.00 98.44 101 ARG A N 1
ATOM 757 C CA . ARG A 1 101 ? 13.513 -2.802 3.698 1.00 98.44 101 ARG A CA 1
ATOM 758 C C . ARG A 1 101 ? 14.267 -4.097 4.041 1.00 98.44 101 ARG A C 1
ATOM 760 O O . ARG A 1 101 ? 15.202 -4.456 3.331 1.00 98.44 101 ARG A O 1
ATOM 767 N N . GLU A 1 102 ? 13.876 -4.812 5.100 1.00 98.00 102 GLU A N 1
ATOM 768 C CA . GLU A 1 102 ? 14.483 -6.087 5.526 1.00 98.00 102 GLU A CA 1
ATOM 769 C C . GLU A 1 102 ? 14.043 -7.310 4.697 1.00 98.00 102 GLU A C 1
ATOM 771 O O . GLU A 1 102 ? 14.398 -8.445 5.039 1.00 98.00 102 GLU A O 1
ATOM 776 N N . HIS A 1 103 ? 13.284 -7.109 3.614 1.00 97.31 103 HIS A N 1
ATOM 777 C CA . HIS A 1 103 ? 12.938 -8.177 2.678 1.00 97.31 103 HIS A CA 1
ATOM 778 C C . HIS A 1 103 ? 14.194 -8.918 2.192 1.00 97.31 103 HIS A C 1
ATOM 780 O O . HIS A 1 103 ? 15.295 -8.370 2.134 1.00 97.31 103 HIS A O 1
ATOM 786 N N . ASN A 1 104 ? 14.062 -10.206 1.881 1.00 95.81 104 ASN A N 1
ATOM 787 C CA . ASN A 1 104 ? 15.207 -11.049 1.532 1.00 95.81 104 ASN A CA 1
ATOM 788 C C . ASN A 1 104 ? 15.679 -10.869 0.076 1.00 95.81 104 ASN A C 1
ATOM 790 O O . ASN A 1 104 ? 16.793 -11.285 -0.245 1.00 95.81 104 ASN A O 1
ATOM 794 N N . LYS A 1 105 ? 14.883 -10.205 -0.766 1.00 97.06 105 LYS A N 1
ATOM 795 C CA . LYS A 1 105 ? 15.135 -9.931 -2.188 1.00 97.06 105 LYS A CA 1
ATOM 796 C C . LYS A 1 105 ? 14.629 -8.524 -2.570 1.00 97.06 105 LYS A C 1
ATOM 798 O O . LYS A 1 105 ? 13.956 -7.903 -1.743 1.00 97.06 105 LYS A O 1
ATOM 803 N N . PRO A 1 106 ? 14.947 -7.998 -3.768 1.00 98.31 106 PRO A N 1
ATOM 804 C CA . PRO A 1 106 ? 14.379 -6.731 -4.224 1.00 98.31 106 PRO A CA 1
ATOM 805 C C . PRO A 1 106 ? 12.845 -6.778 -4.226 1.00 98.31 106 PRO A C 1
ATOM 807 O O . PRO A 1 106 ? 12.256 -7.840 -4.448 1.00 98.31 106 PRO A O 1
ATOM 810 N N . TRP A 1 107 ? 12.194 -5.645 -3.970 1.00 98.69 107 TRP A N 1
ATOM 811 C CA . TRP A 1 107 ? 10.743 -5.536 -4.137 1.00 98.69 107 TRP A CA 1
ATOM 812 C C . TRP A 1 107 ? 10.386 -5.330 -5.605 1.00 98.69 107 TRP A C 1
ATOM 814 O O . TRP A 1 107 ? 10.907 -4.413 -6.229 1.00 98.69 107 TRP A O 1
ATOM 824 N N . ASP A 1 108 ? 9.467 -6.131 -6.138 1.00 98.75 108 ASP A N 1
ATOM 825 C CA . ASP A 1 108 ? 8.811 -5.823 -7.408 1.00 98.75 108 ASP A CA 1
ATOM 826 C C . ASP A 1 108 ? 7.797 -4.697 -7.173 1.00 98.75 108 ASP A C 1
ATOM 828 O O . ASP A 1 108 ? 6.779 -4.903 -6.501 1.00 98.75 108 ASP A O 1
ATOM 832 N N . ILE A 1 109 ? 8.108 -3.499 -7.676 1.00 98.81 109 ILE A N 1
ATOM 833 C CA . ILE A 1 109 ? 7.292 -2.294 -7.502 1.00 98.81 109 ILE A CA 1
ATOM 834 C C . ILE A 1 109 ? 6.744 -1.837 -8.847 1.00 98.81 109 ILE A C 1
ATOM 836 O O . ILE A 1 109 ? 7.500 -1.618 -9.790 1.00 98.81 109 ILE A O 1
ATOM 840 N N . TYR A 1 110 ? 5.428 -1.659 -8.898 1.00 98.81 110 TYR A N 1
ATOM 841 C CA . TYR A 1 110 ? 4.694 -1.185 -10.062 1.00 98.81 110 TYR A CA 1
ATOM 842 C C . TYR A 1 110 ? 4.225 0.246 -9.811 1.00 98.81 110 TYR A C 1
ATOM 844 O O . TYR A 1 110 ? 3.471 0.495 -8.867 1.00 98.81 110 TYR A O 1
ATOM 852 N N . CYS A 1 111 ? 4.679 1.185 -10.633 1.00 98.75 111 CYS A N 1
ATOM 853 C CA . CYS A 1 111 ? 4.258 2.584 -10.581 1.00 98.75 111 CYS A CA 1
ATOM 854 C C . CYS A 1 111 ? 4.551 3.292 -11.907 1.00 98.75 111 CYS A C 1
ATOM 856 O O . CYS A 1 111 ? 5.296 2.780 -12.744 1.00 98.75 111 CYS A O 1
ATOM 858 N N . THR A 1 112 ? 3.964 4.470 -12.103 1.00 98.62 112 THR A N 1
ATOM 859 C CA . THR A 1 112 ? 4.235 5.311 -13.276 1.00 98.62 112 THR A CA 1
ATOM 860 C C . THR A 1 112 ? 5.647 5.905 -13.225 1.00 98.62 112 THR A C 1
ATOM 862 O O . THR A 1 112 ? 6.236 6.021 -12.146 1.00 98.62 112 THR A O 1
ATOM 865 N N . GLU A 1 113 ? 6.173 6.337 -14.376 1.00 98.56 113 GLU A N 1
ATOM 866 C CA . GLU A 1 113 ? 7.449 7.070 -14.467 1.00 98.56 113 GLU A CA 1
ATOM 867 C C . GLU A 1 113 ? 7.479 8.285 -13.525 1.00 98.56 113 GLU A C 1
ATOM 869 O O . GLU A 1 113 ? 8.410 8.435 -12.741 1.00 98.56 113 GLU A O 1
ATOM 874 N N . ALA A 1 114 ? 6.405 9.082 -13.484 1.00 98.56 114 ALA A N 1
ATOM 875 C CA . ALA A 1 114 ? 6.321 10.251 -12.604 1.00 98.56 114 ALA A CA 1
ATOM 876 C C . ALA A 1 114 ? 6.475 9.902 -11.109 1.00 98.56 114 ALA A C 1
ATOM 878 O O . ALA A 1 114 ? 7.147 10.615 -10.366 1.00 98.56 114 ALA A O 1
ATOM 879 N N . VAL A 1 115 ? 5.882 8.789 -10.658 1.00 98.75 115 VAL A N 1
ATOM 880 C CA . VAL A 1 115 ? 6.049 8.315 -9.273 1.00 98.75 115 VAL A CA 1
ATOM 881 C C . VAL A 1 115 ? 7.474 7.818 -9.041 1.00 98.75 115 VAL A C 1
ATOM 883 O O . VAL A 1 115 ? 8.049 8.078 -7.986 1.00 98.75 115 VAL A O 1
ATOM 886 N N . HIS A 1 116 ? 8.059 7.106 -10.005 1.00 98.81 116 HIS A N 1
ATOM 887 C CA . HIS A 1 116 ? 9.448 6.663 -9.915 1.00 98.81 116 HIS A CA 1
ATOM 888 C C . HIS A 1 116 ? 10.423 7.850 -9.799 1.00 98.81 116 HIS A C 1
ATOM 890 O O . HIS A 1 116 ? 11.325 7.827 -8.955 1.00 98.81 116 HIS A O 1
ATOM 896 N N . ASP A 1 117 ? 10.216 8.910 -10.579 1.00 98.69 117 ASP A N 1
ATOM 897 C CA . ASP A 1 117 ? 11.029 10.129 -10.537 1.00 98.69 117 ASP A CA 1
ATOM 898 C C . ASP A 1 117 ? 10.956 10.817 -9.170 1.00 98.69 117 ASP A C 1
ATOM 900 O O . ASP A 1 117 ? 11.993 11.107 -8.561 1.00 98.69 117 ASP A O 1
ATOM 904 N N . ASP A 1 118 ? 9.753 11.002 -8.619 1.00 98.69 118 ASP A N 1
ATOM 905 C CA . ASP A 1 118 ? 9.582 11.561 -7.272 1.00 98.69 118 ASP A CA 1
ATOM 906 C C . ASP A 1 118 ? 10.286 10.701 -6.205 1.00 98.69 118 ASP A C 1
ATOM 908 O O . ASP A 1 118 ? 10.946 11.231 -5.300 1.00 98.69 118 ASP A O 1
ATOM 912 N N . LEU A 1 119 ? 10.205 9.369 -6.339 1.00 98.75 119 LEU A N 1
ATOM 913 C CA . LEU A 1 119 ? 10.779 8.405 -5.392 1.00 98.75 119 LEU A CA 1
ATOM 914 C C . LEU A 1 119 ? 12.278 8.133 -5.574 1.00 98.75 119 LEU A C 1
ATOM 916 O O . LEU A 1 119 ? 12.877 7.410 -4.767 1.00 98.75 119 LEU A O 1
ATOM 920 N N . THR A 1 120 ? 12.903 8.739 -6.583 1.00 98.69 120 THR A N 1
ATOM 921 C CA . THR A 1 120 ? 14.361 8.741 -6.795 1.00 98.69 120 THR A CA 1
ATOM 922 C C . THR A 1 120 ? 14.993 10.122 -6.609 1.00 98.69 120 THR A C 1
ATOM 924 O O . THR A 1 120 ? 16.219 10.218 -6.486 1.00 98.69 120 THR A O 1
ATOM 927 N N . THR A 1 121 ? 14.179 11.181 -6.508 1.00 98.12 121 THR A N 1
ATOM 928 C CA . THR A 1 121 ? 14.638 12.571 -6.363 1.00 98.12 121 THR A CA 1
ATOM 929 C C . THR A 1 121 ? 14.088 13.252 -5.103 1.00 98.12 121 THR A C 1
ATOM 931 O O . THR A 1 121 ? 14.803 13.332 -4.103 1.00 98.12 121 THR A O 1
ATOM 934 N N . GLY A 1 122 ? 12.848 13.755 -5.132 1.00 97.06 122 GLY A N 1
ATOM 935 C CA . GLY A 1 122 ? 12.258 14.604 -4.091 1.00 97.06 122 GLY A CA 1
ATOM 936 C C . GLY A 1 122 ? 12.069 13.897 -2.749 1.00 97.06 122 GLY A C 1
ATOM 937 O O . GLY A 1 122 ? 12.404 14.454 -1.701 1.00 97.06 122 GLY A O 1
ATOM 938 N N . PHE A 1 123 ? 11.600 12.649 -2.778 1.00 97.88 123 PHE A N 1
ATOM 939 C CA . PHE A 1 123 ? 11.586 11.763 -1.618 1.00 97.88 123 PHE A CA 1
ATOM 940 C C . PHE A 1 123 ? 12.254 10.438 -2.005 1.00 97.88 123 PHE A C 1
ATOM 942 O O . PHE A 1 123 ? 11.554 9.499 -2.368 1.00 97.88 123 PHE A O 1
ATOM 949 N N . PRO A 1 124 ? 13.599 10.338 -1.943 1.00 98.19 124 PRO A N 1
ATOM 950 C CA . PRO A 1 124 ? 14.385 9.318 -2.647 1.00 98.19 124 PRO A CA 1
ATOM 951 C C . PRO A 1 124 ? 14.344 7.930 -1.971 1.00 98.19 124 PRO A C 1
ATOM 953 O O . PRO A 1 124 ? 15.376 7.326 -1.665 1.00 98.19 124 PRO A O 1
ATOM 956 N N . VAL A 1 125 ? 13.141 7.417 -1.702 1.00 98.62 125 VAL A N 1
ATOM 957 C CA . VAL A 1 125 ? 12.867 6.132 -1.049 1.00 98.62 125 VAL A CA 1
ATOM 958 C C . VAL A 1 125 ? 13.499 4.982 -1.828 1.00 98.62 125 VAL A C 1
ATOM 960 O O . VAL A 1 125 ? 14.108 4.108 -1.212 1.00 98.62 125 VAL A O 1
ATOM 963 N N . PHE A 1 126 ? 13.430 4.984 -3.162 1.00 98.69 126 PHE A N 1
ATOM 964 C CA . PHE A 1 126 ? 14.023 3.917 -3.976 1.00 98.69 126 PHE A CA 1
ATOM 965 C C . PHE A 1 126 ? 15.553 3.901 -3.872 1.00 98.69 126 PHE A C 1
ATOM 967 O O . PHE A 1 126 ? 16.143 2.828 -3.733 1.00 98.69 126 PHE A O 1
ATOM 974 N N . ASN A 1 127 ? 16.194 5.072 -3.808 1.00 98.56 127 ASN A N 1
ATOM 975 C CA . ASN A 1 127 ? 17.644 5.172 -3.607 1.00 98.56 127 ASN A CA 1
ATOM 976 C C . ASN A 1 127 ? 18.034 4.636 -2.223 1.00 98.56 127 ASN A C 1
ATOM 978 O O . ASN A 1 127 ? 18.994 3.876 -2.101 1.00 98.56 127 ASN A O 1
ATOM 982 N N . ILE A 1 128 ? 17.251 4.973 -1.188 1.00 98.56 128 ILE A N 1
ATOM 983 C CA . ILE A 1 128 ? 17.447 4.446 0.170 1.00 98.56 128 ILE A CA 1
ATOM 984 C C . ILE A 1 128 ? 17.331 2.917 0.168 1.00 98.56 128 ILE A C 1
ATOM 986 O O . ILE A 1 128 ? 18.204 2.241 0.714 1.00 98.56 128 ILE A O 1
ATOM 990 N N . LEU A 1 129 ? 16.296 2.359 -0.474 1.00 98.50 129 LEU A N 1
ATOM 991 C CA . LEU A 1 129 ? 16.113 0.909 -0.598 1.00 98.50 129 LEU A CA 1
ATOM 992 C C . LEU A 1 129 ? 17.258 0.230 -1.363 1.00 98.50 129 LEU A C 1
ATOM 994 O O . LEU A 1 129 ? 17.560 -0.932 -1.079 1.00 98.50 129 LEU A O 1
ATOM 998 N N . GLY A 1 130 ? 17.937 0.947 -2.263 1.00 98.00 130 GLY A N 1
ATOM 999 C CA . GLY A 1 130 ? 19.152 0.499 -2.950 1.00 98.00 130 GLY A CA 1
ATOM 1000 C C . GLY A 1 130 ? 20.306 0.125 -2.010 1.00 98.00 130 GLY A C 1
ATOM 1001 O O . GLY A 1 130 ? 21.106 -0.745 -2.344 1.00 98.00 130 GLY A O 1
ATOM 1002 N N . HIS A 1 131 ? 20.354 0.684 -0.795 1.00 97.88 131 HIS A N 1
ATOM 1003 C CA . HIS A 1 131 ? 21.313 0.276 0.242 1.00 97.88 131 HIS A CA 1
ATOM 1004 C C . HIS A 1 131 ? 20.931 -1.034 0.967 1.00 97.88 131 HIS A C 1
ATOM 1006 O O . HIS A 1 131 ? 21.684 -1.503 1.821 1.00 97.88 131 HIS A O 1
ATOM 1012 N N . PHE A 1 132 ? 19.779 -1.633 0.641 1.00 97.25 132 PHE A N 1
ATOM 1013 C CA . PHE A 1 132 ? 19.267 -2.872 1.239 1.00 97.25 132 PHE A CA 1
ATOM 1014 C C . PHE A 1 132 ? 19.223 -4.017 0.221 1.00 97.25 132 PHE A C 1
ATOM 1016 O O . PHE A 1 132 ? 20.229 -4.684 -0.026 1.00 97.25 132 PHE A O 1
ATOM 1023 N N . ARG A 1 133 ? 18.040 -4.304 -0.330 1.00 97.06 133 ARG A N 1
ATOM 1024 C CA . ARG A 1 133 ? 17.856 -5.237 -1.449 1.00 97.06 133 ARG A CA 1
ATOM 1025 C C . ARG A 1 133 ? 17.419 -4.543 -2.731 1.00 97.06 133 ARG A C 1
ATOM 1027 O O . ARG A 1 133 ? 17.379 -5.201 -3.758 1.00 97.06 133 ARG A O 1
ATOM 1034 N N . GLY A 1 134 ? 17.137 -3.245 -2.687 1.00 98.06 134 GLY A N 1
ATOM 1035 C CA . GLY A 1 134 ? 16.680 -2.485 -3.840 1.00 98.06 134 GLY A CA 1
ATOM 1036 C C . GLY A 1 134 ? 15.261 -2.835 -4.273 1.00 98.06 134 GLY A C 1
ATOM 1037 O O . GLY A 1 134 ? 14.480 -3.448 -3.536 1.00 98.06 134 GLY A O 1
ATOM 1038 N N . ILE A 1 135 ? 14.948 -2.412 -5.492 1.00 98.62 135 ILE A N 1
ATOM 1039 C CA . ILE A 1 135 ? 13.660 -2.616 -6.143 1.00 98.62 135 ILE A CA 1
ATOM 1040 C C . ILE A 1 135 ? 13.882 -3.116 -7.573 1.00 98.62 135 ILE A C 1
ATOM 1042 O O . ILE A 1 135 ? 14.904 -2.810 -8.186 1.00 98.62 135 ILE A O 1
ATOM 1046 N N . ASN A 1 136 ? 12.904 -3.842 -8.100 1.00 98.69 136 ASN A N 1
ATOM 1047 C CA . ASN A 1 136 ? 12.704 -4.019 -9.530 1.00 98.69 136 ASN A CA 1
ATOM 1048 C C . ASN A 1 136 ? 11.520 -3.126 -9.908 1.00 98.69 136 ASN A C 1
ATOM 1050 O O . ASN A 1 136 ? 10.392 -3.400 -9.492 1.00 98.69 136 ASN A O 1
ATOM 1054 N N . TRP A 1 137 ? 11.782 -2.040 -10.631 1.00 98.69 137 TRP A N 1
ATOM 1055 C CA . TRP A 1 137 ? 10.722 -1.157 -11.105 1.00 98.69 137 TRP A CA 1
ATOM 1056 C C . TRP A 1 137 ? 10.067 -1.736 -12.361 1.00 98.69 137 TRP A C 1
ATOM 1058 O O . TRP A 1 137 ? 10.751 -2.135 -13.303 1.00 98.69 137 TRP A O 1
ATOM 1068 N N . HIS A 1 138 ? 8.739 -1.761 -12.351 1.00 98.56 138 HIS A N 1
ATOM 1069 C CA . HIS A 1 138 ? 7.887 -2.108 -13.480 1.00 98.56 138 HIS A CA 1
ATOM 1070 C C . HIS A 1 138 ? 7.012 -0.893 -13.795 1.00 98.56 138 HIS A C 1
ATOM 1072 O O . HIS A 1 138 ? 6.172 -0.499 -12.982 1.00 98.56 138 HIS A O 1
ATOM 1078 N N . GLU A 1 139 ? 7.227 -0.272 -14.951 1.00 98.19 139 GLU A N 1
ATOM 1079 C CA . GLU A 1 139 ? 6.472 0.916 -15.342 1.00 98.19 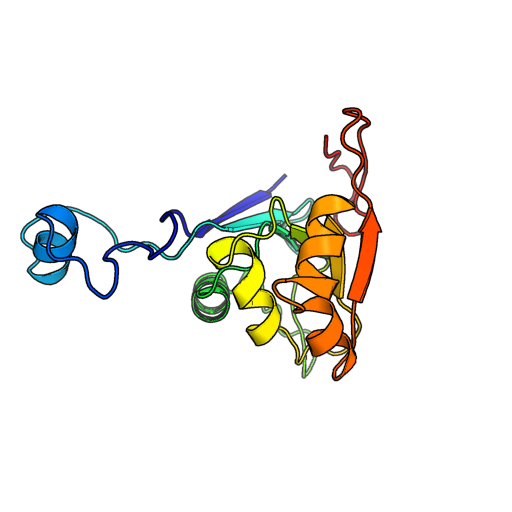139 GLU A CA 1
ATOM 1080 C C . GLU A 1 139 ? 4.997 0.579 -15.605 1.00 98.19 139 GLU A C 1
ATOM 1082 O O . GLU A 1 139 ? 4.677 -0.353 -16.348 1.00 98.19 139 GLU A O 1
ATOM 1087 N N . ILE A 1 140 ? 4.097 1.371 -15.019 1.00 98.00 140 ILE A N 1
ATOM 1088 C CA . ILE A 1 140 ? 2.684 1.425 -15.403 1.00 98.00 140 ILE A CA 1
ATOM 1089 C C . ILE A 1 140 ? 2.494 2.634 -16.317 1.00 98.00 140 ILE A C 1
ATOM 1091 O O . ILE A 1 140 ? 2.715 3.773 -15.900 1.00 98.00 140 ILE A O 1
ATOM 1095 N N . LYS A 1 141 ? 2.046 2.396 -17.548 1.00 96.81 141 LYS A N 1
ATOM 1096 C CA . LYS A 1 141 ? 1.718 3.471 -18.484 1.00 96.81 141 LYS A CA 1
ATOM 1097 C C . LYS A 1 141 ? 0.383 4.128 -18.134 1.00 96.81 141 LYS A C 1
ATOM 1099 O O . LYS A 1 141 ? -0.515 3.506 -17.577 1.00 96.81 141 LYS A O 1
ATOM 1104 N N . THR A 1 142 ? 0.233 5.397 -18.499 1.00 95.25 142 THR A N 1
ATOM 1105 C CA . THR A 1 142 ? -0.993 6.191 -18.287 1.00 95.25 142 THR A CA 1
ATOM 1106 C C . THR A 1 142 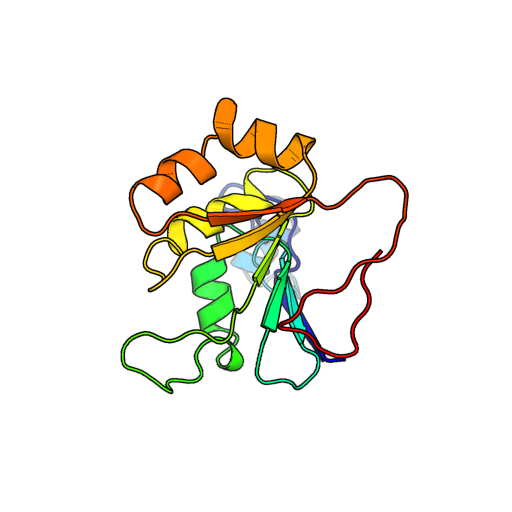? -1.905 6.233 -19.518 1.00 95.25 142 THR A C 1
ATOM 1108 O O . THR A 1 142 ? -2.816 7.055 -19.599 1.00 95.25 142 THR A O 1
ATOM 1111 N N . ASP A 1 143 ? -1.674 5.340 -20.481 1.00 96.00 143 ASP A N 1
ATOM 1112 C CA . ASP A 1 143 ? -2.412 5.209 -21.743 1.00 96.00 143 ASP A CA 1
ATOM 1113 C C . ASP A 1 143 ? -3.655 4.307 -21.640 1.00 96.00 143 ASP A C 1
ATOM 1115 O O . ASP A 1 143 ? -4.309 4.045 -22.650 1.00 96.00 143 ASP A O 1
ATOM 1119 N N . LEU A 1 144 ? -4.014 3.888 -20.419 1.00 92.81 144 LEU A N 1
ATOM 1120 C CA . LEU A 1 144 ? -5.119 2.970 -20.115 1.00 92.81 144 LEU A CA 1
ATOM 1121 C C . LEU A 1 144 ? -4.916 1.559 -20.694 1.00 92.81 144 LEU A C 1
ATOM 1123 O O . LEU A 1 144 ? -5.878 0.789 -20.784 1.00 92.81 144 LEU A O 1
ATOM 1127 N N . GLU A 1 145 ? -3.689 1.200 -21.090 1.00 95.56 145 GLU A N 1
ATOM 1128 C CA . GLU A 1 145 ? -3.364 -0.175 -21.453 1.00 95.56 145 GLU A CA 1
ATOM 1129 C C . GLU A 1 145 ? -3.450 -1.077 -20.218 1.00 95.56 145 GLU A C 1
ATOM 1131 O O . GLU A 1 145 ? -2.862 -0.817 -19.166 1.00 95.56 145 GLU A O 1
ATOM 1136 N N . SER A 1 146 ? -4.180 -2.184 -20.351 1.00 96.94 146 SER A N 1
ATOM 1137 C CA . SER A 1 146 ? -4.230 -3.180 -19.292 1.00 96.94 146 SER A CA 1
ATOM 1138 C C . SER A 1 146 ? -2.892 -3.903 -19.138 1.00 96.94 146 SER A C 1
ATOM 1140 O O . SER A 1 146 ? -2.205 -4.196 -20.117 1.00 96.94 146 SER A O 1
ATOM 1142 N N . PHE A 1 147 ? -2.569 -4.297 -17.911 1.00 97.25 147 PHE A N 1
ATOM 1143 C CA . PHE A 1 147 ? -1.372 -5.073 -17.596 1.00 97.25 147 PHE A CA 1
ATOM 1144 C C . PHE A 1 147 ? -1.675 -6.188 -16.591 1.00 97.25 147 PHE A C 1
ATOM 1146 O O . PHE A 1 147 ? -2.747 -6.259 -15.987 1.00 97.25 147 PHE A O 1
ATOM 1153 N N . THR A 1 148 ? -0.717 -7.094 -16.415 1.00 97.69 148 THR A N 1
ATOM 1154 C CA . THR A 1 148 ? -0.810 -8.217 -15.474 1.00 97.69 148 THR A CA 1
ATOM 1155 C C . THR A 1 148 ? 0.392 -8.221 -14.548 1.00 97.69 148 THR A C 1
ATOM 1157 O O . THR A 1 148 ? 1.502 -7.922 -14.982 1.00 97.69 148 THR A O 1
ATOM 1160 N N . ILE A 1 149 ? 0.194 -8.648 -13.304 1.00 97.88 149 ILE A N 1
ATOM 1161 C CA . ILE A 1 149 ? 1.282 -8.886 -12.354 1.00 97.88 149 ILE A CA 1
ATOM 1162 C C . ILE A 1 149 ? 1.467 -10.406 -12.239 1.00 97.88 149 ILE A C 1
ATOM 1164 O O . ILE A 1 149 ? 0.510 -11.081 -11.854 1.00 97.88 149 ILE A O 1
ATOM 1168 N N . PRO A 1 150 ? 2.657 -10.977 -12.530 1.00 96.88 150 PRO A N 1
ATOM 1169 C CA . PRO A 1 150 ? 2.858 -12.431 -12.559 1.00 96.88 150 PRO A CA 1
ATOM 1170 C C . PRO A 1 150 ? 2.452 -13.158 -11.271 1.00 96.88 150 PRO A C 1
ATOM 1172 O O . PRO A 1 150 ? 1.984 -14.290 -11.319 1.00 96.88 150 PRO A O 1
ATOM 1175 N N . ALA A 1 151 ? 2.595 -12.495 -10.121 1.00 94.44 151 ALA A N 1
ATOM 1176 C CA . ALA A 1 151 ? 2.225 -13.036 -8.816 1.00 94.44 151 ALA A CA 1
ATOM 1177 C C . ALA A 1 151 ? 0.711 -13.013 -8.513 1.00 94.44 151 ALA A C 1
ATOM 1179 O O . ALA A 1 151 ? 0.295 -13.436 -7.440 1.00 94.44 151 ALA A O 1
ATOM 1180 N N . ALA A 1 152 ? -0.115 -12.516 -9.434 1.00 95.88 152 ALA A N 1
ATOM 1181 C CA . ALA A 1 152 ? -1.570 -12.508 -9.327 1.00 95.88 152 ALA A CA 1
ATOM 1182 C C . ALA A 1 152 ? -2.209 -13.080 -10.607 1.00 95.88 152 ALA A C 1
ATOM 1184 O O . ALA A 1 152 ? -2.884 -12.352 -11.343 1.00 95.88 152 ALA A O 1
ATOM 1185 N N . PRO A 1 153 ? -1.988 -14.374 -10.908 1.00 95.69 153 PRO A N 1
ATOM 1186 C CA . PRO A 1 153 ? -2.494 -14.990 -12.129 1.00 95.69 153 PRO A CA 1
ATOM 1187 C C . PRO A 1 153 ? -4.018 -14.851 -12.246 1.00 95.69 153 PRO A C 1
ATOM 1189 O O . PRO A 1 153 ? -4.763 -15.021 -11.282 1.00 95.69 153 PRO A O 1
ATOM 1192 N N . GLY A 1 154 ? -4.489 -14.532 -13.452 1.00 95.94 154 GLY A N 1
ATOM 1193 C CA . GLY A 1 154 ? -5.914 -14.348 -13.741 1.00 95.94 154 GLY A CA 1
ATOM 1194 C C . GLY A 1 154 ? -6.497 -12.990 -13.333 1.00 95.94 154 GLY A C 1
ATOM 1195 O O . GLY A 1 154 ? -7.671 -12.752 -13.609 1.00 95.94 154 GLY A O 1
ATOM 1196 N N . LEU A 1 155 ? -5.712 -12.096 -12.717 1.00 97.12 155 LEU A N 1
ATOM 1197 C CA . LEU A 1 155 ? -6.097 -10.696 -12.523 1.00 97.12 155 LEU A CA 1
ATOM 1198 C C . LEU A 1 155 ? -5.514 -9.816 -13.634 1.00 97.12 155 LEU A C 1
ATOM 1200 O O . LEU A 1 155 ? -4.374 -10.000 -14.060 1.00 97.12 155 LEU A O 1
ATOM 1204 N N . ILE A 1 156 ? -6.314 -8.850 -14.079 1.00 97.00 156 ILE A N 1
ATOM 1205 C CA . ILE A 1 156 ? -5.950 -7.839 -15.072 1.00 97.00 156 ILE A CA 1
ATOM 1206 C C . ILE A 1 156 ? -6.149 -6.473 -14.414 1.00 97.00 156 ILE A C 1
ATOM 1208 O O . ILE A 1 156 ? -7.188 -6.233 -13.796 1.00 97.00 156 ILE A O 1
ATOM 1212 N N . PHE A 1 157 ? -5.146 -5.610 -14.531 1.00 95.00 157 PHE A N 1
ATOM 1213 C CA . PHE A 1 157 ? -5.121 -4.251 -13.991 1.00 95.00 157 PHE A CA 1
ATOM 1214 C C . PHE A 1 157 ? -5.237 -3.252 -15.144 1.00 95.00 157 PHE A C 1
ATOM 1216 O O . PHE A 1 157 ? -4.915 -3.588 -16.284 1.00 95.00 157 PHE A O 1
ATOM 1223 N N . THR A 1 158 ? -5.751 -2.053 -14.886 1.00 88.88 158 THR A N 1
ATOM 1224 C CA . THR A 1 158 ? -5.909 -0.960 -15.862 1.00 88.88 158 THR A CA 1
ATOM 1225 C C . THR A 1 158 ? -5.825 0.363 -15.124 1.00 88.88 158 THR A C 1
ATOM 1227 O O . THR A 1 158 ? -6.271 0.385 -13.952 1.00 88.88 158 THR A O 1
#

Radius of gyration: 16.57 Å; chains: 1; bounding box: 41×38×47 Å